Protein AF-A0A5C6NZ38-F1 (afdb_monomer)

Structure (mmCIF, N/CA/C/O backbone):
data_AF-A0A5C6NZ38-F1
#
_entry.id   AF-A0A5C6NZ38-F1
#
loop_
_atom_site.group_PDB
_atom_site.id
_atom_site.type_symbol
_atom_site.label_atom_id
_atom_site.label_alt_id
_atom_site.label_comp_id
_atom_site.label_asym_id
_atom_site.label_entity_id
_atom_site.label_seq_id
_atom_site.pdbx_PDB_ins_code
_atom_site.Cartn_x
_atom_site.Cartn_y
_atom_site.Cartn_z
_atom_site.occupancy
_atom_site.B_iso_or_equiv
_atom_site.auth_seq_id
_atom_site.auth_comp_id
_atom_site.auth_asym_id
_atom_site.auth_atom_id
_atom_site.pdbx_PDB_model_num
ATOM 1 N N . MET A 1 1 ? 2.833 9.684 6.332 1.00 87.81 1 MET A N 1
ATOM 2 C CA . MET A 1 1 ? 1.627 8.878 6.630 1.00 87.81 1 MET A CA 1
ATOM 3 C C . MET A 1 1 ? 0.527 9.817 7.092 1.00 87.81 1 MET A C 1
ATOM 5 O O . MET A 1 1 ? 0.829 10.752 7.819 1.00 87.81 1 MET A O 1
ATOM 9 N N . SER A 1 2 ? -0.719 9.607 6.682 1.00 91.12 2 SER A N 1
ATOM 10 C CA . SER A 1 2 ? -1.859 10.444 7.087 1.00 91.12 2 SER A CA 1
ATOM 11 C C . SER A 1 2 ? -3.089 9.596 7.393 1.00 91.12 2 SER A C 1
ATOM 13 O O . SER A 1 2 ? -3.244 8.505 6.848 1.00 91.12 2 SER A O 1
ATOM 15 N N . LEU A 1 3 ? -3.965 10.099 8.263 1.00 91.50 3 LEU A N 1
ATOM 16 C CA . LEU A 1 3 ? -5.256 9.486 8.572 1.00 91.50 3 LEU A CA 1
ATOM 17 C C . LEU A 1 3 ? -6.337 10.120 7.699 1.00 91.50 3 LEU A C 1
ATOM 19 O O . LEU A 1 3 ? -6.359 11.336 7.548 1.00 91.50 3 LEU A O 1
ATOM 23 N N . HIS A 1 4 ? -7.224 9.322 7.117 1.00 92.81 4 HIS A N 1
ATOM 24 C CA . HIS A 1 4 ? -8.334 9.795 6.291 1.00 92.81 4 HIS A CA 1
ATOM 25 C C . HIS A 1 4 ? -9.630 9.156 6.787 1.00 92.81 4 HIS A C 1
ATOM 27 O O . HIS A 1 4 ? -9.643 7.971 7.108 1.00 92.81 4 HIS A O 1
ATOM 33 N N . SER A 1 5 ? -10.733 9.909 6.811 1.00 90.69 5 SER A N 1
ATOM 34 C CA . SER A 1 5 ? -12.042 9.388 7.243 1.00 90.69 5 SER A CA 1
ATOM 35 C C . SER A 1 5 ? -12.612 8.354 6.273 1.00 90.69 5 SER A C 1
ATOM 37 O O . SER A 1 5 ? -13.408 7.504 6.665 1.00 90.69 5 SER A O 1
ATOM 39 N N . ARG A 1 6 ? -12.202 8.429 5.003 1.00 93.00 6 ARG A N 1
ATOM 40 C CA . ARG A 1 6 ? -12.466 7.440 3.959 1.00 93.00 6 ARG A CA 1
ATOM 41 C C . ARG A 1 6 ? -11.366 7.439 2.911 1.00 93.00 6 ARG A C 1
ATOM 43 O O . ARG A 1 6 ? -10.709 8.458 2.688 1.00 93.00 6 ARG A O 1
ATOM 50 N N . LEU A 1 7 ? -11.215 6.315 2.221 1.00 94.44 7 LEU A N 1
ATOM 51 C CA . LEU A 1 7 ? -10.353 6.209 1.049 1.00 94.44 7 LEU A CA 1
ATOM 52 C C . LEU A 1 7 ? -10.802 7.210 -0.037 1.00 94.44 7 LEU A C 1
ATOM 54 O O . LEU A 1 7 ? -11.996 7.436 -0.229 1.00 94.44 7 LEU A O 1
ATOM 58 N N . GLY A 1 8 ? -9.845 7.882 -0.682 1.00 92.50 8 GLY A N 1
ATOM 59 C CA . GLY A 1 8 ? -10.112 8.979 -1.625 1.00 92.50 8 GLY A CA 1
ATOM 60 C C . GLY A 1 8 ? -10.638 10.277 -0.982 1.00 92.50 8 GLY A C 1
ATOM 61 O O . GLY A 1 8 ? -10.844 11.267 -1.681 1.00 92.50 8 GLY A O 1
ATOM 62 N N . GLY A 1 9 ? -10.859 10.300 0.337 1.00 91.62 9 GLY A N 1
ATOM 63 C CA . GLY A 1 9 ? -11.244 11.493 1.090 1.00 91.62 9 GLY A CA 1
ATOM 64 C C . GLY A 1 9 ? -10.048 12.367 1.490 1.00 91.62 9 GLY A C 1
ATOM 65 O O . GLY A 1 9 ? -8.898 11.959 1.317 1.00 91.62 9 GLY A O 1
ATOM 66 N N . PRO A 1 10 ? -10.294 13.565 2.047 1.00 89.00 10 PRO A N 1
ATOM 67 C CA . PRO A 1 10 ? -9.238 14.415 2.591 1.00 89.00 10 PRO A CA 1
ATOM 68 C C . PRO A 1 10 ? -8.620 13.809 3.860 1.00 89.00 10 PRO A C 1
ATOM 70 O O . PRO A 1 10 ? -9.240 12.986 4.540 1.00 89.00 10 PRO A O 1
ATOM 73 N N . ALA A 1 11 ? -7.398 14.238 4.180 1.00 87.19 11 ALA A N 1
ATOM 74 C CA . ALA A 1 11 ? -6.765 13.892 5.446 1.00 87.19 11 ALA A CA 1
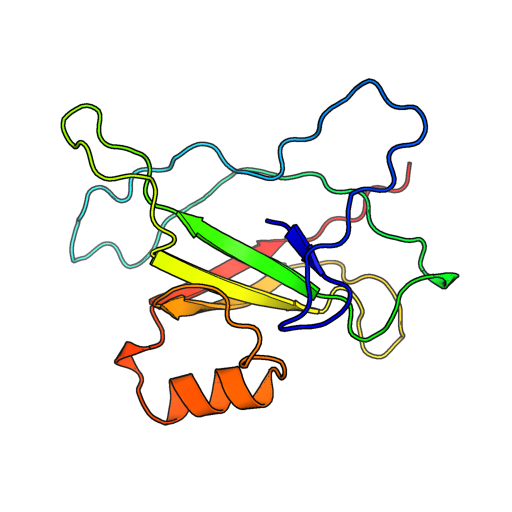ATOM 75 C C . ALA A 1 11 ? -7.540 14.522 6.615 1.00 87.19 11 ALA A C 1
ATOM 77 O O . ALA A 1 11 ? -7.982 15.669 6.538 1.00 87.19 11 ALA A O 1
ATOM 78 N N . VAL A 1 12 ? -7.693 13.766 7.696 1.00 84.94 12 VAL A N 1
ATOM 79 C CA . VAL A 1 12 ? -8.252 14.242 8.960 1.00 84.94 12 VAL A CA 1
ATOM 80 C C . VAL A 1 12 ? -7.139 14.971 9.701 1.00 84.94 12 VAL A C 1
ATOM 82 O O . VAL A 1 12 ? -6.048 14.425 9.881 1.00 84.94 12 VAL A O 1
ATOM 85 N N . ALA A 1 13 ? -7.401 16.215 10.101 1.00 72.19 13 ALA A N 1
ATOM 86 C CA . ALA A 1 13 ? -6.469 16.958 10.934 1.00 72.19 13 ALA A CA 1
ATOM 87 C C . ALA A 1 13 ? -6.281 16.213 12.268 1.00 72.19 13 ALA A C 1
ATOM 89 O O . ALA A 1 13 ? -7.272 15.746 12.838 1.00 72.19 13 ALA A O 1
ATOM 90 N N . PRO A 1 14 ? -5.047 16.088 12.785 1.00 61.09 14 PRO A N 1
ATOM 91 C CA . PRO A 1 14 ? -4.843 15.585 14.136 1.00 61.09 14 PRO A CA 1
ATOM 92 C C . PRO A 1 14 ? -5.673 16.428 15.108 1.00 61.09 14 PRO A C 1
ATOM 94 O O . PRO A 1 14 ? -5.655 17.656 15.015 1.00 61.09 14 PRO A O 1
ATOM 97 N N . HIS A 1 15 ? -6.400 15.786 16.024 1.00 54.50 15 HIS A N 1
ATOM 98 C CA . HIS A 1 15 ? -7.174 16.482 17.051 1.00 54.50 15 HIS A CA 1
ATOM 99 C C . HIS A 1 15 ? -6.190 17.140 18.033 1.00 54.50 15 HIS A C 1
ATOM 101 O O . HIS A 1 15 ? -5.766 16.538 19.015 1.00 54.50 15 HIS A O 1
ATOM 107 N N . SER A 1 16 ? -5.724 18.348 17.720 1.00 48.75 16 SER A N 1
ATOM 108 C CA . SER A 1 16 ? -4.775 19.079 18.552 1.00 48.75 16 SER A CA 1
ATOM 109 C C . SER A 1 16 ? -5.529 19.928 19.567 1.00 48.75 16 SER A C 1
ATOM 111 O O . SER A 1 16 ? -5.707 21.128 19.373 1.00 48.75 16 SER A O 1
ATOM 113 N N . GLU A 1 17 ? -5.925 19.322 20.680 1.00 43.06 17 GLU A N 1
ATOM 114 C CA . GLU A 1 17 ? -6.068 20.078 21.919 1.00 43.06 17 GLU A CA 1
ATOM 115 C C . GLU A 1 17 ? -4.981 19.610 22.896 1.00 43.06 17 GLU A C 1
ATOM 117 O O . GLU A 1 17 ? -4.972 18.472 23.350 1.00 43.06 17 GLU A O 1
ATOM 122 N N . ARG A 1 18 ? -4.044 20.521 23.208 1.00 41.97 18 ARG A N 1
ATOM 123 C CA . ARG A 1 18 ? -3.132 20.483 24.373 1.00 41.97 18 ARG A CA 1
ATOM 124 C C . ARG A 1 18 ? -1.966 19.478 24.421 1.00 41.97 18 ARG A C 1
ATOM 126 O O . ARG A 1 18 ? -1.701 18.908 25.477 1.00 41.97 18 ARG A O 1
ATOM 133 N N . SER A 1 19 ? -1.124 19.351 23.394 1.00 38.09 19 SER A N 1
ATOM 134 C CA . SER A 1 19 ? 0.211 18.750 23.623 1.00 38.09 19 SER A CA 1
ATOM 135 C C . SER A 1 19 ? 1.314 19.363 22.764 1.00 38.09 19 SER A C 1
ATOM 137 O O . SER A 1 19 ? 1.236 19.366 21.544 1.00 38.09 19 SER A O 1
ATOM 139 N N . GLN A 1 20 ? 2.372 19.841 23.426 1.00 39.53 20 GLN A N 1
ATOM 140 C CA . GLN A 1 20 ? 3.573 20.489 22.873 1.00 39.53 20 GLN A CA 1
ATOM 141 C C . GLN A 1 20 ? 4.479 19.567 22.023 1.00 39.53 20 GLN A C 1
ATOM 143 O O . GLN A 1 20 ? 5.606 19.936 21.709 1.00 39.53 20 GLN A O 1
ATOM 148 N N . HIS A 1 21 ? 4.018 18.372 21.644 1.00 43.66 21 HIS A N 1
ATOM 149 C CA . HIS A 1 21 ? 4.813 17.388 20.910 1.00 43.66 21 HIS A CA 1
ATOM 150 C C . HIS A 1 21 ? 4.237 17.196 19.506 1.00 43.66 21 HIS A C 1
ATOM 152 O O . HIS A 1 21 ? 3.271 16.464 19.297 1.00 43.66 21 HIS A O 1
ATOM 158 N N . GLN A 1 22 ? 4.834 17.883 18.532 1.00 47.97 22 GLN A N 1
ATOM 159 C CA . GLN A 1 22 ? 4.575 17.663 17.114 1.00 47.97 22 GLN A CA 1
ATOM 160 C C . GLN A 1 22 ? 5.178 16.307 16.715 1.00 47.97 22 GLN A C 1
ATOM 162 O O . GLN A 1 22 ? 6.376 16.198 16.461 1.00 47.97 22 GLN A O 1
ATOM 167 N N . TRP A 1 23 ? 4.365 15.251 16.705 1.00 58.66 23 TRP A N 1
ATOM 168 C CA . TRP A 1 23 ? 4.817 13.923 16.289 1.00 58.66 23 TRP A CA 1
ATOM 169 C C . TRP A 1 23 ? 5.142 13.910 14.793 1.00 58.66 23 TRP A C 1
ATOM 171 O O . TRP A 1 23 ? 4.338 14.350 13.966 1.00 58.66 23 TRP A O 1
ATOM 181 N N . SER A 1 24 ? 6.322 13.394 14.432 1.00 63.34 24 SER A N 1
ATOM 182 C CA . SER A 1 24 ? 6.676 13.222 13.024 1.00 63.34 24 SER A CA 1
ATOM 183 C C . SER A 1 24 ? 5.811 12.127 12.404 1.00 63.34 24 SER A C 1
ATOM 185 O O . SER A 1 24 ? 5.895 10.956 12.769 1.00 63.34 24 SER A O 1
ATOM 187 N N . VAL A 1 25 ? 5.010 12.512 11.415 1.00 77.69 25 VAL A N 1
ATOM 188 C CA . VAL A 1 25 ? 4.239 11.606 10.549 1.00 77.69 25 VAL A CA 1
ATOM 189 C C . VAL A 1 25 ? 5.029 11.156 9.310 1.00 77.69 25 VAL A C 1
ATOM 191 O O . VAL A 1 25 ? 4.475 10.503 8.417 1.00 77.69 25 VAL A O 1
ATOM 194 N N . SER A 1 26 ? 6.322 11.490 9.245 1.00 87.25 26 SER A N 1
ATOM 195 C CA . SER A 1 26 ? 7.249 11.082 8.188 1.00 87.25 26 SER A CA 1
ATOM 196 C C . SER A 1 26 ? 8.471 10.377 8.760 1.00 87.25 26 SER A C 1
ATOM 198 O O . SER A 1 26 ? 8.981 10.739 9.821 1.00 87.25 26 SER A O 1
ATOM 200 N N . THR A 1 27 ? 8.965 9.392 8.020 1.00 91.19 27 THR A N 1
ATOM 201 C CA . THR A 1 27 ? 10.275 8.791 8.263 1.00 91.19 27 THR A CA 1
ATOM 202 C C . THR A 1 27 ? 11.372 9.729 7.768 1.00 91.19 27 THR A C 1
ATOM 204 O O . THR A 1 27 ? 11.140 10.557 6.882 1.00 91.19 27 THR A O 1
ATOM 207 N N . GLN A 1 28 ? 12.576 9.573 8.306 1.00 90.06 28 GLN A N 1
ATOM 208 C CA . GLN A 1 28 ? 13.787 10.084 7.675 1.00 90.06 28 GLN A CA 1
ATOM 209 C C . GLN A 1 28 ? 14.028 9.354 6.343 1.00 90.06 28 GLN A C 1
ATOM 211 O O . GLN A 1 28 ? 13.663 8.174 6.239 1.00 90.06 28 GLN A O 1
ATOM 216 N N . PRO A 1 29 ? 14.630 10.019 5.340 1.00 89.38 29 PRO A N 1
ATOM 217 C CA . PRO A 1 29 ? 15.001 9.388 4.078 1.00 89.38 29 PRO A CA 1
ATOM 218 C C . PRO A 1 29 ? 15.833 8.117 4.280 1.00 89.38 29 PRO A C 1
ATOM 220 O O . PRO A 1 29 ? 16.699 8.065 5.152 1.00 89.38 29 PRO A O 1
ATOM 223 N N . VAL A 1 30 ? 15.576 7.097 3.458 1.00 90.19 30 VAL A N 1
ATOM 224 C CA . VAL A 1 30 ? 16.349 5.847 3.439 1.00 90.19 30 VAL A CA 1
ATOM 225 C C . VAL A 1 30 ? 16.816 5.590 2.014 1.00 90.19 30 VAL A C 1
ATOM 227 O O . VAL A 1 30 ? 16.007 5.563 1.086 1.00 90.19 30 VAL A O 1
ATOM 230 N N . GLU A 1 31 ? 18.120 5.400 1.834 1.00 87.38 31 GLU A N 1
ATOM 231 C CA . GLU A 1 31 ? 18.702 5.132 0.522 1.00 87.38 31 GLU A CA 1
ATOM 232 C C . GLU A 1 31 ? 18.507 3.670 0.104 1.00 87.38 31 GLU A C 1
ATOM 234 O O . GLU A 1 31 ? 18.853 2.740 0.829 1.00 87.38 31 GLU A O 1
ATOM 239 N N . HIS A 1 32 ? 17.998 3.463 -1.113 1.00 84.56 32 HIS A N 1
ATOM 240 C CA . HIS A 1 32 ? 17.891 2.135 -1.730 1.00 84.56 32 HIS A CA 1
ATOM 241 C C . HIS A 1 32 ? 19.183 1.694 -2.448 1.00 84.56 32 HIS A C 1
ATOM 243 O O . HIS A 1 32 ? 19.315 0.542 -2.854 1.00 84.56 32 HIS A O 1
ATOM 249 N N . LEU A 1 33 ? 20.142 2.607 -2.645 1.00 83.19 33 LEU A N 1
ATOM 250 C CA . LEU A 1 33 ? 21.406 2.388 -3.372 1.00 83.19 33 LEU A CA 1
ATOM 251 C C . LEU A 1 33 ? 21.260 1.968 -4.851 1.00 83.19 33 LEU A C 1
ATOM 253 O O . LEU A 1 33 ? 22.259 1.665 -5.497 1.00 83.19 33 LEU A O 1
ATOM 257 N N . GLY A 1 34 ? 20.038 1.918 -5.395 1.00 81.94 34 GLY A N 1
ATOM 258 C CA . GLY A 1 34 ? 19.781 1.672 -6.822 1.00 81.94 34 GLY A CA 1
ATOM 259 C C . GLY A 1 34 ? 20.209 0.294 -7.344 1.00 81.94 34 GLY A C 1
ATOM 260 O O . GLY A 1 34 ? 20.312 0.098 -8.552 1.00 81.94 34 GLY A O 1
ATOM 261 N N . ARG A 1 35 ? 20.476 -0.674 -6.463 1.00 85.38 35 ARG A N 1
ATOM 262 C CA . ARG A 1 35 ? 20.946 -2.011 -6.854 1.00 85.38 35 ARG A CA 1
ATOM 263 C C . ARG A 1 35 ? 19.789 -2.819 -7.443 1.00 85.38 35 ARG A C 1
ATOM 265 O O . ARG A 1 35 ? 18.830 -3.099 -6.734 1.00 85.38 35 ARG A O 1
ATOM 272 N N . TYR A 1 36 ? 19.901 -3.248 -8.702 1.00 82.38 36 TYR A N 1
ATOM 273 C CA . TYR A 1 36 ? 18.838 -4.000 -9.395 1.00 82.38 36 TYR A CA 1
ATOM 274 C C . TYR A 1 36 ? 18.481 -5.339 -8.722 1.00 82.38 36 TYR A C 1
ATOM 276 O O . TYR A 1 36 ? 17.363 -5.819 -8.861 1.00 82.38 36 TYR A O 1
ATOM 284 N N . TYR A 1 37 ? 19.426 -5.941 -7.993 1.00 85.31 37 TYR A N 1
ATOM 285 C CA . TYR A 1 37 ? 19.228 -7.186 -7.242 1.00 85.31 37 TYR A CA 1
ATOM 286 C C . TYR A 1 37 ? 18.676 -6.960 -5.826 1.00 85.31 37 TYR A C 1
ATOM 288 O O . TYR A 1 37 ? 18.383 -7.923 -5.121 1.00 85.31 37 TYR A O 1
ATOM 296 N N . SER A 1 38 ? 18.558 -5.706 -5.378 1.00 86.88 38 SER A N 1
ATOM 297 C CA . SER A 1 38 ? 17.926 -5.389 -4.102 1.00 86.88 38 SER A CA 1
ATOM 298 C C . SER A 1 38 ? 16.415 -5.423 -4.283 1.00 86.88 38 SER A C 1
ATOM 300 O O . SER A 1 38 ? 15.829 -4.547 -4.912 1.00 86.88 38 SER A O 1
ATOM 302 N N . THR A 1 39 ? 15.776 -6.454 -3.741 1.00 85.62 39 THR A N 1
ATOM 303 C CA . THR A 1 39 ? 14.323 -6.648 -3.850 1.00 85.62 39 THR A CA 1
ATOM 304 C C . THR A 1 39 ? 13.543 -5.983 -2.715 1.00 85.62 39 THR A C 1
ATOM 306 O O . THR A 1 39 ? 12.324 -6.133 -2.640 1.00 85.62 39 THR A O 1
ATOM 309 N N . GLY A 1 40 ? 14.218 -5.286 -1.797 1.00 89.38 40 GLY A N 1
ATOM 310 C CA . GLY A 1 40 ? 13.594 -4.694 -0.618 1.00 89.38 40 GLY A CA 1
ATOM 311 C C . GLY A 1 40 ? 14.325 -3.463 -0.094 1.00 89.38 40 GLY A C 1
ATOM 312 O O . GLY A 1 40 ? 15.503 -3.246 -0.367 1.00 89.38 40 GLY A O 1
ATOM 313 N N . LEU A 1 41 ? 13.595 -2.670 0.689 1.00 91.75 41 LEU A N 1
ATOM 314 C CA . LEU A 1 41 ? 14.092 -1.501 1.407 1.00 91.75 41 LEU A CA 1
ATOM 315 C C . LEU A 1 41 ? 13.624 -1.597 2.861 1.00 91.75 41 LEU A C 1
ATOM 317 O O . LEU A 1 41 ? 12.422 -1.606 3.123 1.00 91.75 41 LEU A O 1
ATOM 321 N N . ASN A 1 42 ? 14.564 -1.664 3.803 1.00 92.06 42 ASN A N 1
ATOM 322 C CA . ASN A 1 42 ? 14.240 -1.762 5.224 1.00 92.06 42 ASN A CA 1
ATOM 323 C C . ASN A 1 42 ? 14.147 -0.368 5.845 1.00 92.06 42 ASN A C 1
ATOM 325 O O . ASN A 1 42 ? 15.146 0.339 5.961 1.00 92.06 42 ASN A O 1
ATOM 329 N N . ILE A 1 43 ? 12.942 0.007 6.272 1.00 91.62 43 ILE A N 1
ATOM 330 C CA . ILE A 1 43 ? 12.667 1.268 6.964 1.00 91.62 43 ILE A CA 1
ATOM 331 C C . ILE A 1 43 ? 12.445 0.942 8.444 1.00 91.62 43 ILE A C 1
ATOM 333 O O . ILE A 1 43 ? 11.327 0.704 8.888 1.00 91.62 43 ILE A O 1
ATOM 337 N N . ASN A 1 44 ? 13.531 0.893 9.214 1.00 92.06 44 ASN A N 1
ATOM 338 C CA . ASN A 1 44 ? 13.512 0.518 10.634 1.00 92.06 44 ASN A CA 1
ATOM 339 C C . ASN A 1 44 ? 13.193 1.723 11.534 1.00 92.06 44 ASN A C 1
ATOM 341 O O . ASN A 1 44 ? 13.958 2.063 12.434 1.00 92.06 44 ASN A O 1
ATOM 345 N N . GLN A 1 45 ? 12.091 2.414 11.247 1.00 92.81 45 GLN A N 1
ATOM 346 C CA . GLN A 1 45 ? 11.675 3.628 11.947 1.00 92.81 45 GLN A CA 1
ATOM 347 C C . GLN A 1 45 ? 10.237 3.487 12.445 1.00 92.81 45 GLN A C 1
ATOM 349 O O . GLN A 1 45 ? 9.411 2.843 11.802 1.00 92.81 45 GLN A O 1
ATOM 354 N N . SER A 1 46 ? 9.938 4.110 13.584 1.00 90.50 46 SER A N 1
ATOM 355 C CA . SER A 1 46 ? 8.591 4.136 14.162 1.00 90.50 46 SER A CA 1
ATOM 356 C C . SER A 1 46 ? 7.976 5.520 13.999 1.00 90.50 46 SER A C 1
ATOM 358 O O . SER A 1 46 ? 8.637 6.525 14.252 1.00 90.50 46 SER A O 1
ATOM 360 N N . LEU A 1 47 ? 6.709 5.564 13.589 1.00 89.50 47 LEU A N 1
ATOM 361 C CA . LEU A 1 47 ? 5.909 6.786 13.527 1.00 89.50 47 LEU A CA 1
ATOM 362 C C . LEU A 1 47 ? 4.822 6.718 14.595 1.00 89.50 47 LEU A C 1
ATOM 364 O O . LEU A 1 47 ? 4.231 5.659 14.803 1.00 89.50 47 LEU A O 1
ATOM 368 N N . MET A 1 48 ? 4.537 7.849 15.235 1.00 86.75 48 MET A N 1
ATOM 369 C CA . MET A 1 48 ? 3.448 7.969 16.202 1.00 86.75 48 MET A CA 1
ATOM 370 C C . MET A 1 48 ? 2.340 8.853 15.640 1.00 86.75 48 MET A C 1
ATOM 372 O O . MET A 1 48 ? 2.596 9.848 14.961 1.00 86.75 48 MET A O 1
ATOM 376 N N . MET A 1 49 ? 1.099 8.461 15.904 1.00 84.38 49 MET A N 1
ATOM 377 C CA . MET A 1 49 ? -0.102 9.137 15.433 1.00 84.38 49 MET A CA 1
ATOM 378 C C . MET A 1 49 ? -1.206 8.970 16.469 1.00 84.38 49 MET A C 1
ATOM 380 O O . MET A 1 49 ? -1.439 7.864 16.952 1.00 84.38 49 MET A O 1
ATOM 384 N N . THR A 1 50 ? -1.926 10.054 16.742 1.00 84.25 50 THR A N 1
ATOM 385 C CA . THR A 1 50 ? -3.184 10.000 17.486 1.00 84.25 50 THR A CA 1
ATOM 386 C C . THR A 1 50 ? -4.308 9.589 16.540 1.00 84.25 50 THR A C 1
ATOM 388 O O . THR A 1 50 ? -4.459 10.165 15.461 1.00 84.25 50 THR A O 1
ATOM 391 N N . VAL A 1 51 ? -5.101 8.602 16.946 1.00 82.38 51 VAL A N 1
ATOM 392 C CA . VAL A 1 51 ? -6.314 8.161 16.244 1.00 82.38 51 VAL A CA 1
ATOM 393 C C . VAL A 1 51 ? -7.533 8.373 17.149 1.00 82.38 51 VAL A C 1
ATOM 395 O O . VAL A 1 51 ? -7.358 8.411 18.368 1.00 82.38 51 VAL A O 1
ATOM 398 N N . PRO A 1 52 ? -8.751 8.513 16.593 1.00 84.38 52 PRO A N 1
ATOM 399 C CA . PRO A 1 52 ? -9.969 8.609 17.394 1.00 84.38 52 PRO A CA 1
ATOM 400 C C . PRO A 1 52 ? -10.132 7.418 18.340 1.00 84.38 52 PRO A C 1
ATOM 402 O O . PRO A 1 52 ? -9.640 6.315 18.059 1.00 84.38 52 PRO A O 1
ATOM 405 N N . ALA A 1 53 ? -10.855 7.632 19.440 1.00 84.50 53 ALA A N 1
ATOM 406 C CA . ALA A 1 53 ? -11.226 6.560 20.355 1.00 84.50 53 ALA A CA 1
ATOM 407 C C . ALA A 1 53 ? -12.063 5.489 19.634 1.00 84.50 53 ALA A C 1
A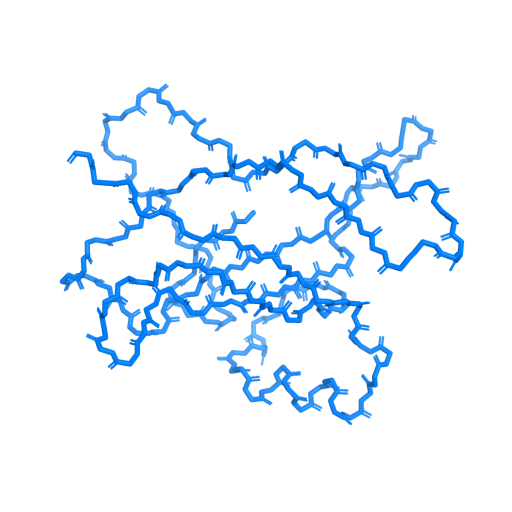TOM 409 O O . ALA A 1 53 ? -12.695 5.756 18.613 1.00 84.50 53 ALA A O 1
ATOM 410 N N . ALA A 1 54 ? -12.094 4.263 20.166 1.00 84.06 54 ALA A N 1
ATOM 411 C CA . ALA A 1 54 ? -12.771 3.144 19.499 1.00 84.06 54 ALA A CA 1
ATOM 412 C C . ALA A 1 54 ? -14.273 3.413 19.278 1.00 84.06 54 ALA A C 1
ATOM 414 O O . ALA A 1 54 ? -14.824 3.022 18.255 1.00 84.06 54 ALA A O 1
ATOM 415 N N . CYS A 1 55 ? -14.920 4.138 20.196 1.00 84.38 55 CYS A N 1
ATOM 416 C CA . CYS A 1 55 ? -16.320 4.554 20.081 1.00 84.38 55 CYS A CA 1
ATOM 417 C C . CYS A 1 55 ? -16.578 5.624 19.002 1.00 84.38 55 CYS A C 1
ATOM 419 O O . CYS A 1 55 ? -17.717 5.788 18.576 1.00 84.38 55 CYS A O 1
ATOM 421 N N . GLU A 1 56 ? -15.542 6.332 18.553 1.00 85.94 56 GLU A N 1
ATOM 422 C CA . GLU A 1 56 ? -15.608 7.391 17.535 1.00 85.94 56 GLU A CA 1
ATOM 423 C C . GLU A 1 56 ? -15.055 6.924 16.179 1.00 85.94 56 GLU A C 1
ATOM 425 O O . GLU A 1 56 ? -15.021 7.679 15.203 1.00 85.94 56 GLU A O 1
ATOM 430 N N . LEU A 1 57 ? -14.587 5.677 16.107 1.00 84.31 57 LEU A N 1
ATOM 431 C CA . LEU A 1 57 ? -13.922 5.144 14.934 1.00 84.31 57 LEU A CA 1
ATOM 432 C C . LEU A 1 57 ? -14.943 4.890 13.822 1.00 84.31 57 LEU A C 1
ATOM 434 O O . LEU A 1 57 ? -15.810 4.024 13.917 1.00 84.31 57 LEU A O 1
ATOM 438 N N . VAL A 1 58 ? -14.818 5.629 12.722 1.00 88.19 58 VAL A N 1
ATOM 439 C CA . VAL A 1 58 ? -15.650 5.399 11.537 1.00 88.19 58 VAL A CA 1
ATOM 440 C C . VAL A 1 58 ? -15.072 4.216 10.748 1.00 88.19 58 VAL A C 1
ATOM 442 O O . VAL A 1 58 ? -13.872 4.241 10.454 1.00 88.19 58 VAL A O 1
ATOM 445 N N . PRO A 1 59 ? -15.877 3.216 10.328 1.00 88.88 59 PRO A N 1
ATOM 446 C CA . PRO A 1 59 ? -15.370 2.018 9.653 1.00 88.88 59 PRO A CA 1
ATOM 447 C C . PRO A 1 59 ? -14.595 2.284 8.357 1.00 88.88 59 PRO A C 1
ATOM 449 O O . PRO A 1 59 ? -13.734 1.509 7.950 1.00 88.88 59 PRO A O 1
ATOM 452 N N . SER A 1 60 ? -14.887 3.405 7.698 1.00 91.00 60 SER A N 1
ATOM 453 C CA . SER A 1 60 ? -14.193 3.830 6.487 1.00 91.00 60 SER A CA 1
ATOM 454 C C . SER A 1 60 ? -12.815 4.442 6.747 1.00 91.00 60 SER A C 1
ATOM 456 O O . SER A 1 60 ? -12.121 4.747 5.782 1.00 91.00 60 SER A O 1
ATOM 458 N N . THR A 1 61 ? -12.401 4.639 8.002 1.00 92.25 61 THR A N 1
ATOM 459 C CA . THR A 1 61 ? -11.142 5.316 8.334 1.00 92.25 61 THR A CA 1
ATOM 460 C C . THR A 1 61 ? -9.942 4.507 7.843 1.00 92.25 61 THR A C 1
ATOM 462 O O . THR A 1 61 ? -9.809 3.317 8.144 1.00 92.25 61 THR A O 1
ATOM 465 N N . VAL A 1 62 ? -9.037 5.160 7.112 1.00 94.50 62 VAL A N 1
ATOM 466 C CA . VAL A 1 62 ? -7.844 4.538 6.523 1.00 94.50 62 VAL A CA 1
ATOM 467 C C . VAL A 1 62 ? -6.572 5.311 6.856 1.00 94.50 62 VAL A C 1
ATOM 469 O O . VAL A 1 62 ? -6.558 6.543 6.892 1.00 94.50 62 VAL A O 1
ATOM 472 N N . LEU A 1 63 ? -5.479 4.577 7.043 1.00 94.25 63 LEU A N 1
ATOM 473 C CA . LEU A 1 63 ? -4.123 5.103 6.940 1.00 94.25 63 LEU A CA 1
ATOM 474 C C . LEU A 1 63 ? -3.745 5.196 5.468 1.00 94.25 63 LEU A C 1
ATOM 476 O O . LEU A 1 63 ? -3.926 4.231 4.728 1.00 94.25 63 LEU A O 1
ATOM 480 N N . VAL A 1 64 ? -3.182 6.328 5.063 1.00 95.31 64 VAL A N 1
ATOM 481 C CA . VAL A 1 64 ? -2.595 6.535 3.740 1.00 95.31 64 VAL A CA 1
ATOM 482 C C . VAL A 1 64 ? -1.082 6.675 3.883 1.00 95.31 64 VAL A C 1
ATOM 484 O O . VAL A 1 64 ? -0.561 7.534 4.604 1.00 95.31 64 VAL A O 1
ATOM 487 N N . PHE A 1 65 ? -0.367 5.811 3.175 1.00 95.44 65 PHE A N 1
ATOM 488 C CA . PHE A 1 65 ? 1.086 5.795 3.080 1.00 95.44 65 PHE A CA 1
ATOM 489 C C . PHE A 1 65 ? 1.503 6.426 1.758 1.00 95.44 65 PHE A C 1
ATOM 491 O O . PHE A 1 65 ? 0.882 6.175 0.729 1.00 95.44 65 PHE A O 1
ATOM 498 N N . GLN A 1 66 ? 2.558 7.233 1.785 1.00 94.12 66 GLN A N 1
ATOM 499 C CA . GLN A 1 66 ? 3.118 7.877 0.601 1.00 94.12 66 GLN A CA 1
ATOM 500 C C . GLN A 1 66 ? 4.624 7.646 0.596 1.00 94.12 66 GLN A C 1
ATOM 502 O O . GLN A 1 66 ? 5.290 7.902 1.599 1.00 94.12 66 GLN A O 1
ATOM 507 N N . LEU A 1 67 ? 5.137 7.151 -0.526 1.00 93.06 67 LEU A N 1
ATOM 508 C CA . LEU A 1 67 ? 6.558 7.031 -0.800 1.00 93.06 67 LEU A CA 1
ATOM 509 C C . LEU A 1 67 ? 6.983 8.253 -1.604 1.00 93.06 67 LEU A C 1
ATOM 511 O O . LEU A 1 67 ? 6.525 8.456 -2.730 1.00 93.06 67 LEU A O 1
ATOM 515 N N . ILE A 1 68 ? 7.853 9.060 -1.016 1.00 90.38 68 ILE A N 1
ATOM 516 C CA . ILE A 1 68 ? 8.275 10.347 -1.560 1.00 90.38 68 ILE A CA 1
ATOM 517 C C . ILE A 1 68 ? 9.774 10.271 -1.826 1.00 90.38 68 ILE A C 1
ATOM 519 O O . ILE A 1 68 ? 10.517 9.783 -0.974 1.00 90.38 68 ILE A O 1
ATOM 523 N N . ALA A 1 69 ? 10.227 10.746 -2.988 1.00 84.38 69 ALA A N 1
ATOM 524 C CA . ALA A 1 69 ? 11.661 10.919 -3.197 1.00 84.38 69 ALA A CA 1
ATOM 525 C C . ALA A 1 69 ? 12.178 12.059 -2.327 1.00 84.38 69 ALA A C 1
ATOM 527 O O . ALA A 1 69 ? 11.625 13.168 -2.319 1.00 84.38 69 ALA A O 1
ATOM 528 N N . ALA A 1 70 ? 13.273 11.775 -1.628 1.00 76.81 70 ALA A N 1
ATOM 529 C CA . ALA A 1 70 ? 14.056 12.818 -1.003 1.00 76.81 70 ALA A CA 1
ATOM 530 C C . ALA A 1 70 ? 14.562 13.780 -2.095 1.00 76.81 70 ALA A C 1
ATOM 532 O O . ALA A 1 70 ? 14.936 13.317 -3.178 1.00 76.81 70 ALA A O 1
ATOM 533 N N . PRO A 1 71 ? 14.562 15.098 -1.842 1.00 69.00 71 PRO A N 1
ATOM 534 C CA . PRO A 1 71 ? 15.204 16.040 -2.742 1.00 69.00 71 PRO A CA 1
ATOM 535 C C . PRO A 1 71 ? 16.693 15.693 -2.823 1.00 69.00 71 PRO A C 1
ATOM 537 O O . PRO A 1 71 ? 17.366 15.617 -1.795 1.00 69.00 71 PRO A O 1
ATOM 540 N N . ASP A 1 72 ? 17.207 15.473 -4.029 1.00 65.81 72 ASP A N 1
ATOM 541 C CA . ASP A 1 72 ? 18.651 15.434 -4.238 1.00 65.81 72 ASP A CA 1
ATOM 542 C C . ASP A 1 72 ? 19.182 16.875 -4.190 1.00 65.81 72 ASP A C 1
A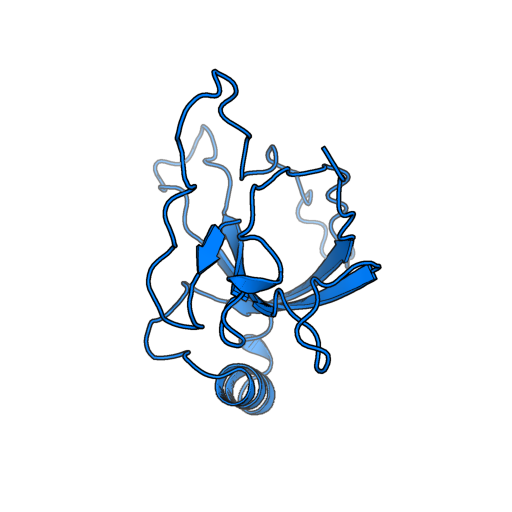TOM 544 O O . ASP A 1 72 ? 18.611 17.769 -4.816 1.00 65.81 72 ASP A O 1
ATOM 548 N N . GLN A 1 73 ? 20.280 17.109 -3.470 1.00 58.41 73 GLN A N 1
ATOM 549 C CA . GLN A 1 73 ? 20.929 18.422 -3.364 1.00 58.41 73 GLN A CA 1
ATOM 550 C C . GLN A 1 73 ? 21.333 18.987 -4.740 1.00 58.41 73 GLN A C 1
ATOM 552 O O . GLN A 1 73 ? 21.484 20.199 -4.885 1.00 58.41 73 GLN A O 1
ATOM 557 N N . SER A 1 74 ? 21.479 18.127 -5.756 1.00 59.28 74 SER A N 1
ATOM 558 C CA . SER A 1 74 ? 21.820 18.516 -7.130 1.00 59.28 74 SER A CA 1
ATOM 559 C C . SER A 1 74 ? 20.614 18.811 -8.041 1.00 59.28 74 SER A C 1
ATOM 561 O O . SER A 1 74 ? 20.772 19.399 -9.114 1.00 59.28 74 SER A O 1
ATOM 563 N N . SER A 1 75 ? 19.398 18.442 -7.628 1.00 54.47 75 SER A N 1
ATOM 564 C CA . SER A 1 75 ? 18.213 18.431 -8.485 1.00 54.47 75 SER A CA 1
ATOM 565 C C . SER A 1 75 ? 17.169 19.446 -8.020 1.00 54.47 75 SER A C 1
ATOM 567 O O . SER A 1 75 ? 16.679 19.392 -6.898 1.00 54.47 75 SER A O 1
ATOM 569 N N . ARG A 1 76 ? 16.744 20.353 -8.913 1.00 54.28 76 ARG A N 1
ATOM 570 C CA . ARG A 1 76 ? 15.619 21.288 -8.672 1.00 54.28 76 ARG A CA 1
ATOM 571 C C . ARG A 1 76 ? 14.243 20.597 -8.672 1.00 54.28 76 ARG A C 1
ATOM 573 O O . ARG A 1 76 ? 13.217 21.273 -8.726 1.00 54.28 76 ARG A O 1
ATOM 580 N N . VAL A 1 77 ? 14.201 19.266 -8.683 1.00 54.09 77 VAL A N 1
ATOM 581 C CA . VAL A 1 77 ? 12.958 18.496 -8.719 1.00 54.09 77 VAL A CA 1
ATOM 582 C C . VAL A 1 77 ? 12.353 18.483 -7.318 1.00 54.09 77 VAL A C 1
ATOM 584 O O . VAL A 1 77 ? 12.921 17.923 -6.383 1.00 54.09 77 VAL A O 1
ATOM 587 N N . CYS A 1 78 ? 11.188 19.118 -7.170 1.00 56.75 78 CYS A N 1
ATOM 588 C CA . CYS A 1 78 ? 10.393 19.046 -5.949 1.00 56.75 78 CYS A CA 1
ATOM 589 C C . CYS A 1 78 ? 10.110 17.583 -5.577 1.00 56.75 78 CYS A C 1
ATOM 591 O O . CYS A 1 78 ? 9.853 16.761 -6.459 1.00 56.75 78 CYS A O 1
ATOM 593 N N . SER A 1 79 ? 10.099 17.276 -4.276 1.00 64.81 79 SER A N 1
ATOM 594 C CA . SER A 1 79 ? 9.675 15.973 -3.757 1.00 64.81 79 SER A CA 1
ATOM 595 C C . SER A 1 79 ? 8.351 15.543 -4.389 1.00 64.81 79 SER A C 1
ATOM 597 O O . SER A 1 79 ? 7.299 16.120 -4.117 1.00 64.81 79 SER A O 1
ATOM 599 N N . SER A 1 80 ? 8.411 14.526 -5.248 1.00 79.06 80 SER A N 1
ATOM 600 C CA . SER A 1 80 ? 7.236 13.939 -5.882 1.00 79.06 80 SER A CA 1
ATOM 601 C C . SER A 1 80 ? 6.877 12.635 -5.175 1.00 79.06 80 SER A C 1
ATOM 603 O O . SER A 1 80 ? 7.755 11.837 -4.832 1.00 79.06 80 SER A O 1
ATOM 605 N N . VAL A 1 81 ? 5.584 12.421 -4.919 1.00 79.75 81 VAL A N 1
ATOM 606 C CA . VAL A 1 81 ? 5.107 11.106 -4.461 1.00 79.75 81 VAL A CA 1
ATOM 607 C C . VAL A 1 81 ? 5.242 10.125 -5.624 1.00 79.75 81 VAL A C 1
ATOM 609 O O . VAL A 1 81 ? 4.632 10.303 -6.680 1.00 79.75 81 VAL A O 1
ATOM 612 N N . HIS A 1 82 ? 6.054 9.094 -5.428 1.00 88.12 82 HIS A N 1
ATOM 613 C CA . HIS A 1 82 ? 6.274 8.046 -6.417 1.00 88.12 82 HIS A CA 1
ATOM 614 C C . HIS A 1 82 ? 5.216 6.956 -6.343 1.00 88.12 82 HIS A C 1
ATOM 616 O O . HIS A 1 82 ? 4.847 6.385 -7.371 1.00 88.12 82 HIS A O 1
ATOM 622 N N . ALA A 1 83 ? 4.741 6.654 -5.138 1.00 95.25 83 ALA A N 1
ATOM 623 C CA . ALA A 1 83 ? 3.706 5.663 -4.921 1.00 95.25 83 ALA A CA 1
ATOM 624 C C . ALA A 1 83 ? 2.973 5.893 -3.604 1.00 95.25 83 ALA A C 1
ATOM 626 O O . ALA A 1 83 ? 3.462 6.576 -2.704 1.00 95.25 83 ALA A O 1
ATOM 627 N N . TRP A 1 84 ? 1.813 5.269 -3.473 1.00 96.69 84 TRP A N 1
ATOM 628 C CA . TRP A 1 84 ? 0.986 5.370 -2.284 1.00 96.69 84 TRP A CA 1
ATOM 629 C C . TRP A 1 84 ? 0.224 4.076 -2.029 1.00 96.69 84 TRP A C 1
ATOM 631 O O . TRP A 1 84 ? -0.000 3.279 -2.93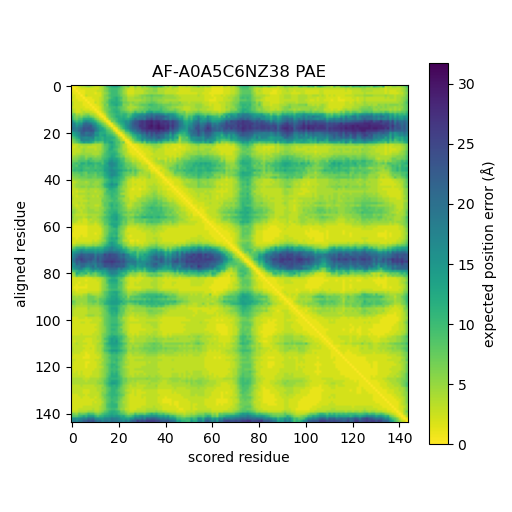4 1.00 96.69 84 TRP A O 1
ATOM 641 N N . GLY A 1 85 ? -0.190 3.870 -0.788 1.00 97.25 85 GLY A N 1
ATOM 642 C CA . GLY A 1 85 ? -1.028 2.745 -0.393 1.00 97.25 85 GLY A CA 1
ATOM 643 C C . GLY A 1 85 ? -1.974 3.162 0.715 1.00 97.25 85 GLY A C 1
ATOM 644 O O . GLY A 1 85 ? -1.801 4.218 1.326 1.00 97.25 85 GLY A O 1
ATOM 645 N N . ALA A 1 86 ? -2.975 2.334 0.980 1.00 97.19 86 ALA A N 1
ATOM 646 C CA . ALA A 1 86 ? -3.936 2.587 2.040 1.00 97.19 86 ALA A CA 1
ATOM 647 C C . ALA A 1 86 ? -4.212 1.322 2.851 1.00 97.19 86 ALA A C 1
ATOM 649 O O . ALA A 1 86 ? -4.108 0.211 2.330 1.00 97.19 86 ALA A O 1
ATOM 650 N N . PHE A 1 87 ? -4.564 1.476 4.124 1.00 96.00 87 PHE A N 1
ATOM 651 C CA . PHE A 1 87 ? -4.924 0.356 4.989 1.00 96.00 87 PHE A CA 1
ATOM 652 C C . PHE A 1 87 ? -6.012 0.765 5.993 1.00 96.00 87 PHE A C 1
ATOM 654 O O . PHE A 1 87 ? -5.913 1.860 6.550 1.00 96.00 87 PHE A O 1
ATOM 661 N N . PRO A 1 88 ? -7.051 -0.057 6.227 1.00 94.38 88 PRO A N 1
ATOM 662 C CA . PRO A 1 88 ? -8.109 0.270 7.184 1.00 94.38 88 PRO A CA 1
ATOM 663 C C . PRO A 1 88 ? -7.568 0.341 8.616 1.00 94.38 88 PRO A C 1
ATOM 665 O O . PRO A 1 88 ? -6.715 -0.452 8.992 1.00 94.38 88 PRO A O 1
ATOM 668 N N . VAL A 1 89 ? -8.067 1.279 9.425 1.00 91.44 89 VAL A N 1
ATOM 66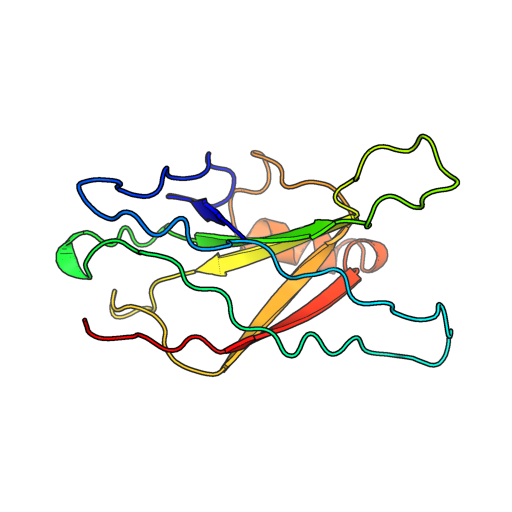9 C CA . VAL A 1 89 ? -7.643 1.452 10.836 1.00 91.44 89 VAL A CA 1
ATOM 670 C C . VAL A 1 89 ? -8.451 0.587 11.799 1.00 91.44 89 VAL A C 1
ATOM 672 O O . VAL A 1 89 ? -8.021 0.331 12.923 1.00 91.44 89 VAL A O 1
ATOM 675 N N . CYS A 1 90 ? -9.606 0.106 11.347 1.00 88.69 90 CYS A N 1
ATOM 676 C CA . CYS A 1 90 ? -10.484 -0.762 12.112 1.00 88.69 90 CYS A CA 1
ATOM 677 C C . CYS A 1 90 ? -10.622 -2.138 11.452 1.00 88.69 90 CYS A C 1
ATOM 679 O O . CYS A 1 90 ? -10.609 -2.261 10.224 1.00 88.69 90 CYS A O 1
ATOM 681 N N . GLY A 1 91 ? -10.736 -3.176 12.280 1.00 85.25 91 GLY A N 1
ATOM 682 C CA . GLY A 1 91 ? -11.087 -4.522 11.836 1.00 85.25 91 GLY A CA 1
ATOM 683 C C . GLY A 1 91 ? -12.605 -4.734 11.723 1.00 85.25 91 GLY A C 1
ATOM 684 O O . GLY A 1 91 ? -13.389 -3.837 12.036 1.00 85.25 91 GLY A O 1
ATOM 685 N N . PRO A 1 92 ? -13.053 -5.948 11.347 1.00 83.69 92 PRO A N 1
ATOM 686 C CA . PRO A 1 92 ? -14.478 -6.298 11.272 1.00 83.69 92 PRO A CA 1
ATOM 687 C C . PRO A 1 92 ? -15.241 -6.150 12.597 1.00 83.69 92 PRO A C 1
ATOM 689 O O . PRO A 1 92 ? -16.457 -6.000 12.597 1.00 83.69 92 PRO A O 1
ATOM 692 N N . ASN A 1 93 ? -14.530 -6.190 13.726 1.00 86.75 93 ASN A N 1
ATOM 693 C CA . ASN A 1 93 ? -15.074 -5.978 15.067 1.00 86.75 93 ASN A CA 1
ATOM 694 C C . ASN A 1 93 ? -15.187 -4.493 15.461 1.00 86.75 93 ASN A C 1
ATOM 696 O O . ASN A 1 93 ? -15.526 -4.208 16.604 1.00 86.75 93 ASN A O 1
ATOM 700 N N . LEU A 1 94 ? -14.879 -3.562 14.549 1.00 83.75 94 LEU A N 1
ATOM 701 C CA . LEU A 1 94 ? -14.850 -2.116 14.795 1.00 83.75 94 LEU A CA 1
ATOM 702 C C . LEU A 1 94 ? -13.864 -1.685 15.894 1.00 83.75 94 LEU A C 1
ATOM 704 O O . LEU A 1 94 ? -13.969 -0.591 16.439 1.00 83.75 94 LEU A O 1
ATOM 708 N N . CYS A 1 95 ? -12.871 -2.521 16.197 1.00 87.00 95 CYS A N 1
ATOM 709 C CA . CYS A 1 95 ? -11.763 -2.170 17.076 1.00 87.00 95 CYS A CA 1
ATOM 710 C C . CYS A 1 95 ? -10.546 -1.737 16.255 1.00 87.00 95 CYS A C 1
ATOM 712 O O . CYS A 1 95 ? -10.396 -2.129 15.092 1.00 87.00 95 CYS A O 1
ATOM 714 N N . HIS A 1 96 ? -9.651 -0.963 16.873 1.00 90.12 96 HIS A N 1
ATOM 715 C CA . HIS A 1 96 ? -8.363 -0.621 16.274 1.00 90.12 96 HIS A CA 1
ATOM 716 C C . HIS A 1 96 ? -7.573 -1.875 15.899 1.00 90.12 96 HIS A C 1
ATOM 718 O O . HIS A 1 96 ? -7.539 -2.862 16.636 1.00 90.12 96 HIS A O 1
ATOM 724 N N . ILE A 1 97 ? -6.901 -1.816 14.755 1.00 91.50 97 ILE A N 1
ATOM 725 C CA . ILE A 1 97 ? -5.985 -2.874 14.336 1.00 91.50 97 ILE A CA 1
ATOM 726 C C . ILE A 1 97 ? -4.720 -2.884 15.206 1.00 91.50 97 ILE A C 1
ATOM 728 O O . ILE A 1 97 ? -4.165 -1.841 15.550 1.00 91.50 97 ILE A O 1
ATOM 732 N N . GLN A 1 98 ? -4.218 -4.078 15.508 1.00 92.94 98 GLN A N 1
ATOM 733 C CA . GLN A 1 98 ? -2.925 -4.279 16.157 1.00 92.94 98 GLN A CA 1
ATOM 734 C C . GLN A 1 98 ? -2.235 -5.491 15.535 1.00 92.94 98 GLN A C 1
ATOM 736 O O . GLN A 1 98 ? -2.877 -6.504 15.261 1.00 92.94 98 GLN A O 1
ATOM 741 N N . GLY A 1 99 ? -0.925 -5.395 15.309 1.00 94.25 99 GLY A N 1
ATOM 742 C CA . GLY A 1 99 ? -0.127 -6.488 14.756 1.00 94.25 99 GLY A CA 1
ATOM 743 C C . GLY A 1 99 ? 0.647 -6.109 13.499 1.00 94.25 99 GLY A C 1
ATOM 744 O O . GLY A 1 99 ? 0.968 -4.943 13.277 1.00 94.25 99 GLY A O 1
ATOM 745 N N . ARG A 1 100 ? 1.004 -7.120 12.702 1.00 96.50 100 ARG A N 1
ATOM 746 C CA . ARG A 1 100 ? 1.825 -6.981 11.491 1.00 96.50 100 ARG A CA 1
ATOM 747 C C . ARG A 1 100 ? 0.942 -7.064 10.255 1.00 96.50 100 ARG A C 1
ATOM 749 O O . ARG A 1 100 ? 0.199 -8.029 10.094 1.00 96.50 100 ARG A O 1
ATOM 756 N N . PHE A 1 101 ? 1.068 -6.081 9.377 1.00 96.88 101 PHE A N 1
ATOM 757 C CA . PHE A 1 101 ? 0.228 -5.926 8.196 1.00 96.88 101 PHE A CA 1
ATOM 758 C C . PHE A 1 101 ? 1.071 -5.643 6.956 1.00 96.88 101 PHE A C 1
ATOM 760 O O . PHE A 1 101 ? 2.262 -5.326 7.031 1.00 96.88 101 PHE A O 1
ATOM 767 N N . LYS A 1 102 ? 0.425 -5.758 5.796 1.00 96.94 102 LYS A N 1
ATOM 768 C CA . LYS A 1 102 ? 0.975 -5.311 4.522 1.00 96.94 102 LYS A CA 1
ATOM 769 C C . LYS A 1 102 ? -0.087 -4.593 3.702 1.00 96.94 102 LYS A C 1
ATOM 771 O O . LYS A 1 102 ? -1.264 -4.932 3.790 1.00 96.94 102 LYS A O 1
ATOM 776 N N . THR A 1 103 ? 0.340 -3.644 2.880 1.00 97.50 103 THR A N 1
ATOM 777 C CA . THR A 1 103 ? -0.509 -2.991 1.877 1.00 97.50 103 THR A CA 1
ATOM 778 C C . THR A 1 103 ? 0.267 -2.803 0.570 1.00 97.50 103 THR A C 1
ATOM 780 O O . THR A 1 103 ? 1.474 -2.539 0.625 1.00 97.50 103 THR A O 1
ATOM 783 N N . PRO A 1 104 ? -0.361 -2.968 -0.608 1.00 97.56 104 PRO A N 1
ATOM 784 C CA . PRO A 1 104 ? 0.296 -2.665 -1.871 1.00 97.56 104 PRO A CA 1
ATOM 785 C C . PRO A 1 104 ? 0.518 -1.155 -2.021 1.00 97.56 104 PRO A C 1
ATOM 787 O O . PRO A 1 104 ? -0.369 -0.347 -1.738 1.00 97.56 104 PRO A O 1
ATOM 790 N N . LEU A 1 105 ? 1.694 -0.778 -2.520 1.00 97.44 105 LEU A N 1
ATOM 791 C CA . LEU A 1 105 ? 1.968 0.568 -3.004 1.00 97.44 105 LEU A CA 1
ATOM 792 C C . LEU A 1 105 ? 1.722 0.629 -4.512 1.00 97.44 105 LEU A C 1
ATOM 794 O O . LEU A 1 105 ? 2.275 -0.156 -5.282 1.00 97.44 105 LEU A O 1
ATOM 798 N N . ILE A 1 106 ? 0.902 1.585 -4.926 1.00 96.88 106 ILE A N 1
ATOM 799 C CA . ILE A 1 106 ? 0.514 1.849 -6.308 1.00 96.88 106 ILE A CA 1
ATOM 800 C C . ILE A 1 106 ? 1.268 3.081 -6.793 1.00 96.88 106 ILE A C 1
ATOM 802 O O . ILE A 1 106 ? 1.310 4.095 -6.095 1.00 96.88 106 ILE A O 1
ATOM 806 N N . ARG A 1 107 ? 1.851 3.008 -7.992 1.00 95.69 107 ARG A N 1
ATOM 807 C CA . ARG A 1 107 ? 2.585 4.123 -8.607 1.00 95.69 107 ARG A CA 1
ATOM 808 C C . ARG A 1 107 ? 1.683 5.347 -8.818 1.00 95.69 107 ARG A C 1
ATOM 810 O O . ARG A 1 107 ? 0.535 5.226 -9.246 1.00 95.69 107 ARG A O 1
ATOM 817 N N . GLY A 1 108 ? 2.239 6.532 -8.578 1.00 92.69 108 GLY A N 1
ATOM 818 C CA . GLY A 1 108 ? 1.575 7.826 -8.746 1.00 92.69 108 GLY A CA 1
ATOM 819 C C . GLY A 1 108 ? 1.108 8.464 -7.435 1.00 92.69 108 GLY A C 1
ATOM 820 O O . GLY A 1 108 ? 1.601 8.144 -6.356 1.00 92.69 108 GLY A O 1
ATOM 821 N N . GLN A 1 109 ? 0.160 9.398 -7.551 1.00 91.31 109 GLN A N 1
ATOM 822 C CA . GLN A 1 109 ? -0.401 10.165 -6.433 1.00 91.31 109 GLN A CA 1
ATOM 823 C C . GLN A 1 109 ? -1.707 9.536 -5.919 1.00 91.31 109 GLN A C 1
ATOM 825 O O . GLN A 1 109 ? -2.469 8.989 -6.729 1.00 91.31 109 GLN A O 1
ATOM 830 N N . PRO A 1 110 ? -2.032 9.678 -4.618 1.00 91.19 110 PRO A N 1
ATOM 831 C CA . PRO A 1 110 ? -3.376 9.411 -4.118 1.00 91.19 110 PRO A CA 1
ATOM 832 C C . PRO A 1 110 ? -4.427 10.182 -4.926 1.00 91.19 110 PRO A C 1
ATOM 834 O O . PRO A 1 110 ? -4.271 11.372 -5.197 1.00 91.19 110 PRO A O 1
ATOM 837 N N . SER A 1 111 ? -5.512 9.511 -5.313 1.00 89.88 111 SER A N 1
ATOM 838 C CA . SER A 1 111 ? -6.584 10.107 -6.117 1.00 89.88 111 SER A CA 1
ATOM 839 C C . SER A 1 111 ? -7.926 9.968 -5.418 1.00 89.88 111 SER A C 1
ATOM 841 O O . S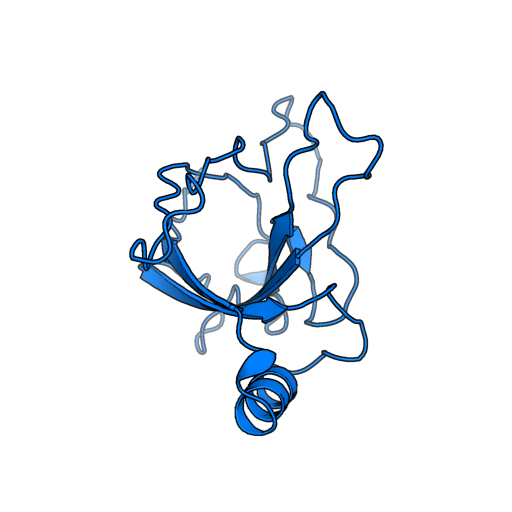ER A 1 111 ? -8.269 8.884 -4.956 1.00 89.88 111 SER A O 1
ATOM 843 N N . ALA A 1 112 ? -8.742 11.024 -5.445 1.00 92.94 112 ALA A N 1
ATOM 844 C CA . ALA A 1 112 ? -10.114 10.976 -4.939 1.00 92.94 112 ALA A CA 1
ATOM 845 C C . ALA A 1 112 ? -11.011 9.970 -5.688 1.00 92.94 112 ALA A C 1
ATOM 847 O O . ALA A 1 112 ? -12.032 9.538 -5.165 1.00 92.94 112 ALA A O 1
ATOM 848 N N . ARG A 1 113 ? -10.627 9.568 -6.911 1.00 93.50 113 ARG A N 1
ATOM 849 C CA . ARG A 1 113 ? -11.332 8.531 -7.689 1.00 93.50 113 ARG A CA 1
ATOM 850 C C . ARG A 1 113 ? -11.077 7.116 -7.163 1.00 93.50 113 ARG A C 1
ATOM 852 O O . ARG A 1 113 ? -11.858 6.208 -7.450 1.00 93.50 113 ARG A O 1
ATOM 859 N N . MET A 1 114 ? -9.975 6.934 -6.438 1.00 93.75 114 MET A N 1
ATOM 860 C CA . MET A 1 114 ? -9.630 5.695 -5.752 1.00 93.75 114 MET A CA 1
ATOM 861 C C . MET A 1 114 ? -10.222 5.762 -4.349 1.00 93.75 114 MET A C 1
ATOM 863 O O . MET A 1 114 ? -9.544 6.138 -3.404 1.00 93.75 114 MET A O 1
ATOM 867 N N . ASP A 1 115 ? -11.509 5.447 -4.250 1.00 95.06 115 ASP A N 1
ATOM 868 C CA . ASP A 1 115 ? -12.343 5.528 -3.042 1.00 95.06 115 ASP A CA 1
ATOM 869 C C . ASP A 1 115 ? -12.709 4.146 -2.466 1.00 95.06 115 ASP A C 1
ATOM 871 O O . ASP A 1 115 ? -13.379 4.047 -1.440 1.00 95.06 115 ASP A O 1
ATOM 875 N N . GLN A 1 116 ? -12.273 3.064 -3.117 1.00 95.56 116 GLN A N 1
ATOM 876 C CA . GLN A 1 116 ? -12.574 1.684 -2.735 1.00 95.56 116 GLN A CA 1
ATOM 877 C C . GLN A 1 116 ? -11.339 0.796 -2.890 1.00 95.56 116 GLN A C 1
ATOM 879 O O . GLN A 1 116 ? -10.654 0.852 -3.913 1.00 95.56 116 GLN A O 1
ATOM 884 N N . PHE A 1 117 ? -11.108 -0.100 -1.928 1.00 95.62 117 PHE A N 1
ATOM 885 C CA . PHE A 1 117 ? -10.024 -1.087 -2.006 1.00 95.62 117 PHE A CA 1
ATOM 886 C C . PHE A 1 117 ? -10.161 -2.003 -3.230 1.00 95.62 117 PHE A C 1
ATOM 888 O O . PHE A 1 117 ? -9.179 -2.258 -3.918 1.00 95.62 117 PHE A O 1
ATOM 895 N N . ARG A 1 118 ? -11.392 -2.373 -3.609 1.00 96.56 118 ARG A N 1
ATOM 896 C CA . ARG A 1 118 ? -11.650 -3.140 -4.838 1.00 96.56 118 ARG A CA 1
ATOM 897 C C . ARG A 1 118 ? -11.160 -2.428 -6.106 1.00 96.56 118 ARG A C 1
ATOM 899 O O . ARG A 1 118 ? -10.738 -3.087 -7.048 1.00 96.56 118 ARG A O 1
ATOM 906 N N . LYS A 1 119 ? -11.198 -1.089 -6.156 1.00 96.94 119 LYS A N 1
ATOM 907 C CA . LYS A 1 119 ? -10.664 -0.325 -7.301 1.00 96.94 119 LYS A CA 1
ATOM 908 C C . LYS A 1 119 ? -9.136 -0.364 -7.337 1.00 96.94 119 LYS A C 1
ATOM 910 O O . LYS A 1 119 ? -8.568 -0.452 -8.420 1.00 96.94 119 LYS A O 1
ATOM 915 N N . MET A 1 120 ? -8.485 -0.344 -6.172 1.00 96.56 120 MET A N 1
ATOM 916 C CA . MET A 1 120 ? -7.036 -0.542 -6.063 1.00 96.56 120 MET A CA 1
ATOM 917 C C . MET A 1 120 ? -6.634 -1.937 -6.562 1.00 96.56 120 MET A C 1
ATOM 919 O O . MET A 1 120 ? -5.722 -2.059 -7.375 1.00 96.56 120 MET A O 1
ATOM 923 N N . GLU A 1 121 ? -7.355 -2.977 -6.139 1.00 96.56 121 GLU A N 1
ATOM 924 C CA . GLU A 1 121 ? -7.139 -4.357 -6.593 1.00 96.56 121 GLU A CA 1
ATOM 925 C C . GLU A 1 121 ? -7.383 -4.516 -8.095 1.00 96.56 121 GLU A C 1
ATOM 927 O O . GLU A 1 121 ? -6.569 -5.124 -8.787 1.00 96.56 121 GLU A O 1
ATOM 932 N N . ALA A 1 122 ? -8.469 -3.936 -8.617 1.00 97.38 122 ALA A N 1
ATOM 933 C CA . ALA A 1 122 ? -8.779 -3.962 -10.042 1.00 97.38 122 ALA A CA 1
ATOM 934 C C . ALA A 1 122 ? -7.691 -3.270 -10.873 1.00 97.38 122 ALA A C 1
ATOM 936 O O . ALA A 1 122 ? -7.300 -3.800 -11.908 1.00 97.38 122 ALA A O 1
ATOM 937 N N . LEU A 1 123 ? -7.163 -2.133 -10.401 1.00 96.06 123 LEU A N 1
ATOM 938 C CA .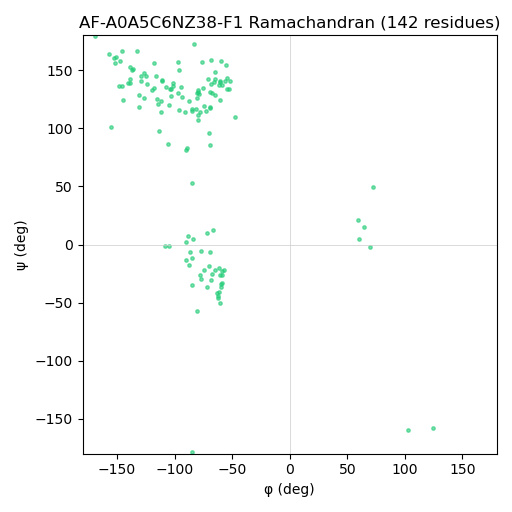 LEU A 1 123 ? -6.073 -1.424 -11.069 1.00 96.06 123 LEU A CA 1
ATOM 939 C C . LEU A 1 123 ? -4.823 -2.305 -11.177 1.00 96.06 123 LEU A C 1
ATOM 941 O O . LEU A 1 123 ? -4.289 -2.463 -12.271 1.00 96.06 123 LEU A O 1
ATOM 945 N N . ILE A 1 124 ? -4.397 -2.911 -10.065 1.00 96.56 124 ILE A N 1
ATOM 946 C CA . ILE A 1 124 ? -3.232 -3.809 -10.035 1.00 96.56 124 ILE A CA 1
ATOM 947 C C . ILE A 1 124 ? -3.468 -5.041 -10.916 1.00 96.56 124 ILE A C 1
ATOM 949 O O . ILE A 1 124 ? -2.580 -5.455 -11.651 1.00 96.56 124 ILE A O 1
ATOM 953 N N . SER A 1 125 ? -4.673 -5.612 -10.869 1.00 96.81 125 SER A N 1
ATOM 954 C CA . SER A 1 125 ? -5.020 -6.811 -11.641 1.00 96.81 125 SER A CA 1
ATOM 955 C C . SER A 1 125 ? -5.085 -6.541 -13.145 1.00 96.81 125 SER A C 1
ATOM 957 O O . SER A 1 125 ? -4.810 -7.436 -13.937 1.00 96.81 125 SER A O 1
ATOM 959 N N . SER A 1 126 ? -5.460 -5.321 -13.544 1.00 97.38 126 SER A N 1
ATOM 960 C CA . SER A 1 126 ? -5.504 -4.915 -14.952 1.00 97.38 126 SER A CA 1
ATOM 961 C C . SER A 1 126 ? -4.127 -4.601 -15.536 1.00 97.38 126 SER A C 1
ATOM 963 O O . SER A 1 126 ? -3.927 -4.764 -16.736 1.00 97.38 126 SER A O 1
ATOM 965 N N . ASP A 1 127 ? -3.199 -4.137 -14.699 1.00 96.44 127 ASP A N 1
ATOM 966 C CA . ASP A 1 127 ? -1.880 -3.659 -15.099 1.00 96.44 127 ASP A CA 1
ATOM 967 C C . ASP A 1 127 ? -0.912 -3.792 -13.910 1.00 96.44 127 ASP A C 1
ATOM 969 O O . ASP A 1 127 ? -0.907 -2.972 -12.983 1.00 96.44 127 ASP A O 1
ATOM 973 N N . LEU A 1 128 ? -0.088 -4.843 -13.930 1.00 95.94 128 LEU A N 1
ATOM 974 C CA . LEU A 1 128 ? 0.882 -5.112 -12.865 1.00 95.94 128 LEU A CA 1
ATOM 975 C C . LEU A 1 128 ? 1.966 -4.031 -12.777 1.00 95.94 128 LEU A C 1
ATOM 977 O O . LEU A 1 128 ? 2.507 -3.814 -11.690 1.00 95.94 128 LEU A O 1
ATOM 981 N N . ASP A 1 129 ? 2.215 -3.270 -13.848 1.00 95.81 129 ASP A N 1
ATOM 982 C CA . ASP A 1 129 ? 3.147 -2.139 -13.822 1.00 95.81 129 ASP A CA 1
ATOM 983 C C . ASP A 1 129 ? 2.606 -0.970 -12.985 1.00 95.81 129 ASP A C 1
ATOM 985 O O . ASP A 1 129 ? 3.330 -0.019 -12.678 1.00 95.81 129 ASP A O 1
ATOM 989 N N . ARG A 1 130 ? 1.356 -1.027 -12.509 1.00 95.75 130 ARG A N 1
ATOM 990 C CA . ARG A 1 130 ? 0.835 -0.096 -11.494 1.00 95.75 130 ARG A CA 1
ATOM 991 C C . ARG A 1 130 ? 1.299 -0.435 -10.085 1.00 95.75 130 ARG A C 1
ATOM 993 O O . ARG A 1 130 ? 1.373 0.470 -9.254 1.00 95.75 130 ARG A O 1
ATOM 1000 N N . TRP A 1 131 ? 1.622 -1.694 -9.803 1.00 96.56 131 TRP A N 1
ATOM 1001 C CA . TRP A 1 131 ? 2.075 -2.141 -8.487 1.00 96.56 131 TRP A CA 1
ATOM 1002 C C . TRP A 1 131 ? 3.578 -1.920 -8.320 1.00 96.56 131 TRP A C 1
ATOM 1004 O O . TRP A 1 131 ? 4.391 -2.494 -9.044 1.00 96.56 131 TRP A O 1
ATOM 1014 N N . LEU A 1 132 ? 3.962 -1.067 -7.368 1.00 94.69 132 LEU A N 1
ATOM 1015 C CA . LEU A 1 132 ? 5.368 -0.790 -7.080 1.00 94.69 132 LEU A CA 1
ATOM 1016 C C . LEU A 1 132 ? 5.984 -1.889 -6.211 1.00 94.69 132 LEU A C 1
ATOM 1018 O O . LEU A 1 132 ? 7.006 -2.461 -6.574 1.00 94.69 132 LEU A O 1
ATOM 1022 N N . CYS A 1 133 ? 5.395 -2.127 -5.041 1.00 94.81 133 CYS A N 1
ATOM 1023 C CA . CYS A 1 133 ? 5.853 -3.111 -4.065 1.00 94.81 133 CYS A CA 1
ATOM 1024 C C . CYS A 1 133 ? 4.798 -3.299 -2.965 1.00 94.81 133 CYS A C 1
ATOM 1026 O O . CYS A 1 133 ? 3.756 -2.642 -2.958 1.00 94.81 133 CYS A O 1
ATOM 1028 N N . ASN A 1 134 ? 5.074 -4.184 -2.006 1.00 97.06 134 ASN A N 1
ATOM 1029 C CA . ASN A 1 134 ? 4.310 -4.258 -0.763 1.00 97.06 134 ASN A CA 1
ATOM 1030 C C . ASN A 1 134 ? 5.037 -3.488 0.339 1.00 97.06 134 ASN A C 1
ATOM 1032 O O . ASN A 1 134 ? 6.219 -3.727 0.586 1.00 97.06 134 ASN A O 1
ATOM 1036 N N . LEU A 1 135 ? 4.311 -2.615 1.032 1.00 97.06 135 LEU A N 1
ATOM 1037 C CA . LEU A 1 135 ? 4.758 -2.016 2.281 1.00 97.06 135 LEU A CA 1
ATOM 1038 C C . LEU A 1 135 ? 4.365 -2.937 3.434 1.00 97.06 135 LEU A C 1
ATOM 1040 O O . LEU A 1 135 ? 3.183 -3.230 3.607 1.00 97.06 135 LEU A O 1
ATOM 1044 N N . TYR A 1 136 ? 5.346 -3.355 4.228 1.00 97.12 136 TYR A N 1
ATOM 1045 C CA . TYR A 1 136 ? 5.146 -4.119 5.458 1.00 97.12 136 TYR A CA 1
ATOM 1046 C C . TYR A 1 136 ? 5.319 -3.191 6.655 1.00 97.12 136 TYR A C 1
ATOM 1048 O O . TYR A 1 136 ? 6.268 -2.412 6.699 1.00 97.12 136 TYR A O 1
ATOM 1056 N N . PHE A 1 137 ? 4.408 -3.264 7.620 1.00 96.12 137 PHE A N 1
ATOM 1057 C CA . PHE A 1 137 ? 4.438 -2.404 8.799 1.00 96.12 137 PHE A CA 1
ATOM 1058 C C . PHE A 1 137 ? 3.811 -3.098 10.009 1.00 96.12 137 PHE A C 1
ATOM 1060 O O . PHE A 1 137 ? 3.075 -4.080 9.883 1.00 96.12 137 PHE A O 1
ATOM 1067 N N . GLN A 1 138 ? 4.115 -2.580 11.196 1.00 95.56 138 GLN A N 1
ATOM 1068 C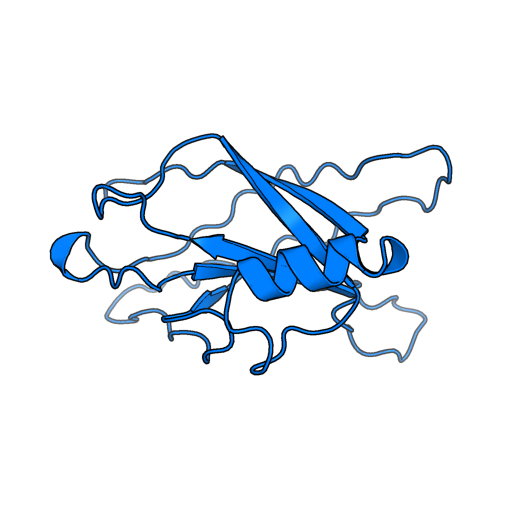 CA . GLN A 1 138 ? 3.557 -3.048 12.456 1.00 95.56 138 GLN A CA 1
ATOM 1069 C C . GLN A 1 138 ? 2.802 -1.910 13.138 1.00 95.56 138 GLN A C 1
ATOM 1071 O O . GLN A 1 138 ? 3.312 -0.797 13.239 1.00 95.56 138 GLN A O 1
ATOM 1076 N N . VAL A 1 139 ? 1.594 -2.206 13.613 1.00 93.00 139 VAL A N 1
ATOM 1077 C CA . VAL A 1 139 ? 0.787 -1.294 14.421 1.00 93.00 139 VAL A CA 1
ATOM 1078 C C . VAL A 1 139 ? 0.833 -1.759 15.869 1.00 93.00 139 VAL A C 1
ATOM 1080 O O . VAL A 1 139 ? 0.418 -2.878 16.188 1.00 93.00 139 VAL A O 1
ATOM 1083 N N . CYS A 1 140 ? 1.336 -0.881 16.730 1.00 90.44 140 CYS A N 1
ATOM 1084 C CA . CYS A 1 140 ? 1.327 -1.029 18.178 1.00 90.44 140 CYS A CA 1
ATOM 1085 C C . CYS A 1 140 ? 0.441 0.075 18.755 1.00 90.44 140 CYS A C 1
ATOM 1087 O O . CYS A 1 140 ? 0.711 1.253 18.534 1.00 90.44 140 CYS A O 1
ATOM 1089 N N . LEU A 1 141 ? -0.611 -0.304 19.478 1.00 83.62 141 LEU A N 1
ATOM 1090 C CA . LEU A 1 141 ? -1.438 0.651 20.206 1.00 83.62 141 LEU A CA 1
ATOM 1091 C C . LEU A 1 141 ? -0.742 0.983 21.524 1.00 83.62 141 LEU A C 1
ATOM 1093 O O . LEU A 1 141 ? -0.541 0.105 22.363 1.00 83.62 141 LEU A O 1
ATOM 1097 N N . CYS A 1 142 ? -0.358 2.243 21.690 1.00 72.88 142 CYS A N 1
ATOM 1098 C CA . CYS A 1 142 ? 0.062 2.765 22.980 1.00 72.88 142 CYS A CA 1
ATOM 1099 C C . CYS A 1 142 ? -1.196 3.192 23.738 1.00 72.88 142 CYS A C 1
ATOM 1101 O O . CYS A 1 142 ? -1.898 4.099 23.298 1.00 72.88 142 CYS A O 1
ATOM 1103 N N . VAL A 1 143 ? -1.492 2.524 24.852 1.00 61.34 143 VAL A N 1
ATOM 1104 C CA . VAL A 1 143 ? -2.481 3.020 25.814 1.00 61.34 143 VAL A CA 1
ATOM 1105 C C . VAL A 1 143 ? -1.766 4.092 26.635 1.00 61.34 143 VAL A C 1
ATOM 1107 O O . VAL A 1 143 ? -0.795 3.771 27.321 1.00 61.34 143 VAL A O 1
ATOM 1110 N N . CYS A 1 144 ? -2.163 5.355 26.466 1.00 51.34 144 CYS A N 1
ATOM 1111 C CA . CYS A 1 144 ? -1.702 6.465 27.302 1.00 51.34 144 CYS A CA 1
ATOM 1112 C C . CYS A 1 144 ? -2.439 6.474 28.641 1.00 51.34 144 CYS A C 1
ATOM 1114 O O . CYS A 1 144 ? -3.652 6.162 28.636 1.00 51.34 144 CYS A O 1
#

Mean predicted aligned error: 6.78 Å

InterPro domains:
  IPR031390 Orofacial cleft 1 candidate gene 1 protein [PTHR33862] (2-140)

Foldseek 3Di:
DFKAL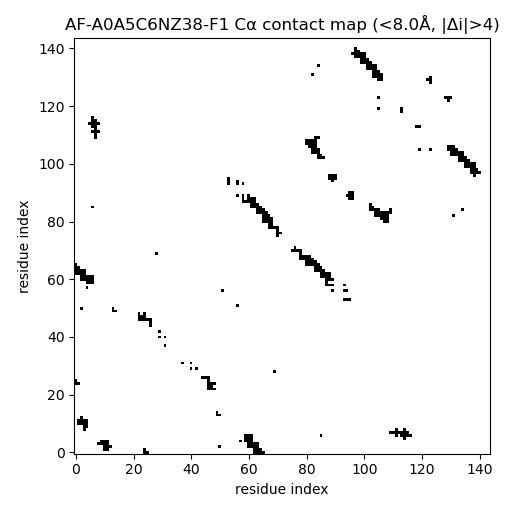AQLGDGDDAPDDDDPDPWDPDADDFDPVPDPPRPDGDRPDDGDGDDDDLVPRRQRMKDKDFDWDDDDPPDPDPTFGQWMWIDTQADPVSGGDFFKDKTWIFGHDRHSVRGDVVVVVVVCVVPVVRTDDMDIDGDDDDDD

Secondary structure (DSSP, 8-state):
-EEESSTTSPBPPP--SS-------SPPP---TT-TT----------------GGG--TT-EEEEEEEPPPPTT------EEEEEEEESB-TTSSBP-EEEEEEEEES---TT--SHHHHHHHHHH-GGGEEEEEEEEE-----

pLDDT: mean 85.14, std 14.55, range [38.09, 97.56]

Sequence (144 aa):
MSLHSRLGGPAVAPHSERSQHQWSVSTQPVEHLGRYYSTGLNINQSLMMTVPAACELVPSTVLVFQLIAAPDQSSRVCSSVHAWGAFPVCGPNLCHIQGRFKTPLIRGQPSARMDQFRKMEALISSDLDRWLCNLYFQVCLCVC

Radius of gyration: 16.21 Å; Cα contacts (8 Å, |Δi|>4): 212; chains: 1; bounding box: 38×28×42 Å

Solvent-accessible surface area (backbone atoms only — not comparable to full-atom values): 9091 Å² total; per-residue (Å²): 80,46,45,18,63,29,54,38,51,64,72,54,76,73,87,83,79,90,71,98,67,86,63,54,48,63,78,80,86,78,86,72,83,82,47,88,85,60,90,73,78,90,76,94,71,88,72,59,78,87,72,72,55,61,92,68,55,55,80,51,21,23,40,38,43,66,45,62,51,72,64,49,96,90,48,95,57,71,68,47,55,53,22,24,30,60,46,67,46,42,47,97,83,56,38,71,59,71,48,80,51,73,35,60,22,34,57,38,71,89,43,63,87,50,50,45,71,68,55,56,51,49,48,35,74,76,35,61,88,40,48,71,50,74,49,74,51,73,44,80,81,78,86,128

Organism: NCBI:txid433684

Nearest PDB structures (foldseek):
  4fjz-assembly1_A  TM=8.601E-01  e=1.774E+00  Homo sapiens
  6gvi-assembly1_A  TM=7.438E-01  e=7.518E+00  Homo sapiens
  8w9a-assembly1_A  TM=6.294E-01  e=5.632E+00  Homo sapiens
  3qk0-assembly1_A  TM=5.135E-01  e=5.632E+00  Homo sapiens
  8tdi-assembly1_L  TM=2.183E-01  e=4.736E+00  Collinsella tanakaei